Protein AF-A0A9D6S9L4-F1 (afdb_monomer_lite)

pLDDT: mean 90.39, std 10.63, range [34.88, 98.19]

Foldseek 3Di:
DALQVVLPPDPDPVSSLVSLLVVLLVQLQVCVVNLVSLQVNLVPHDPVCSLSSLQSSLVSNCLVVVQASLVSLVSLVPHPPVNSVSNLLSCLQCLCVRNPPHPNLLNNLVSGPPVSSVSNVVHPPDD

Secondary structure (DSSP, 8-state):
--HHHHHTT-SSHHHHHHHHHHHHHHHHHHTTT-HHHHHHHHHTS-GGGHHHHHHHHHHHHHHHTTTT-HHHHHHHHTS-HHHHHHHHHHHHHHHHHHHTT-THHHHHHHHS-HHHHHHHHH-----

Sequence (127 aa):
KGIGEFCSGQPNASEENSCYESAFSIVGRLSLGNPKTALEACGNAPHVRRGMCYERAALAVIEEDASSGKAAASFCASTPEAYQMGCMEFLARRADFTFGERAGRAEFCTTLPTDFSALCYAGDDVQ

Radius of gyration: 14.34 Å; chains: 1; bounding box: 34×25×41 Å

Structure (mmCIF, N/CA/C/O backbone):
data_AF-A0A9D6S9L4-F1
#
_entry.id   AF-A0A9D6S9L4-F1
#
loop_
_atom_site.group_PDB
_atom_site.id
_atom_site.type_symbol
_atom_site.label_atom_id
_atom_site.label_alt_id
_atom_site.label_comp_id
_atom_site.label_asym_id
_atom_site.label_entity_id
_atom_site.label_seq_id
_atom_site.pdbx_PDB_ins_code
_atom_site.Cartn_x
_atom_site.Cartn_y
_atom_site.Cartn_z
_atom_site.occupancy
_atom_site.B_iso_or_equiv
_atom_site.auth_seq_id
_atom_site.auth_comp_id
_atom_site.auth_asym_id
_atom_site.auth_atom_id
_atom_site.pdbx_PDB_model_num
ATOM 1 N N . LYS A 1 1 ? 6.895 8.738 -21.017 1.00 59.38 1 LYS A N 1
ATOM 2 C CA . LYS A 1 1 ? 7.758 7.759 -20.326 1.00 59.38 1 LYS A CA 1
ATOM 3 C C . LYS A 1 1 ? 7.140 7.457 -18.973 1.00 59.38 1 LYS A C 1
ATOM 5 O O . LYS A 1 1 ? 6.822 8.409 -18.271 1.00 59.38 1 LYS A O 1
ATOM 10 N N . GLY A 1 2 ? 6.843 6.193 -18.676 1.00 84.62 2 GLY A N 1
ATOM 11 C CA . GLY A 1 2 ? 6.163 5.789 -17.434 1.00 84.62 2 GLY A CA 1
ATOM 12 C C . GLY A 1 2 ? 7.136 5.436 -16.303 1.00 84.62 2 GLY A C 1
ATOM 13 O O . GLY A 1 2 ? 8.336 5.332 -16.543 1.00 84.62 2 GLY A O 1
ATOM 14 N N . ILE A 1 3 ? 6.617 5.189 -15.091 1.00 88.25 3 ILE A N 1
ATOM 15 C CA . ILE A 1 3 ? 7.418 4.743 -13.927 1.00 88.25 3 ILE A CA 1
ATOM 16 C C . ILE A 1 3 ? 8.232 3.484 -14.263 1.00 88.25 3 ILE A C 1
ATOM 18 O O . ILE A 1 3 ? 9.389 3.382 -13.871 1.00 88.25 3 ILE A O 1
ATOM 22 N N . GLY A 1 4 ? 7.654 2.562 -15.042 1.00 88.75 4 GLY A N 1
ATOM 23 C CA . GLY A 1 4 ? 8.343 1.350 -15.490 1.00 88.75 4 GLY A CA 1
ATOM 24 C C . GLY A 1 4 ? 9.628 1.637 -16.266 1.00 88.75 4 GLY A C 1
ATOM 25 O O . GLY A 1 4 ? 10.678 1.114 -15.923 1.00 88.75 4 GLY A O 1
ATOM 26 N N . GLU A 1 5 ? 9.558 2.516 -17.267 1.00 90.62 5 GLU A N 1
ATOM 27 C CA . GLU A 1 5 ? 10.724 2.908 -18.072 1.00 90.62 5 GLU A CA 1
ATOM 28 C C . GLU A 1 5 ? 11.730 3.745 -17.277 1.00 90.62 5 GLU A C 1
ATOM 30 O O . GLU A 1 5 ? 12.924 3.696 -17.550 1.00 90.62 5 GLU A O 1
ATOM 35 N N . PHE A 1 6 ? 11.250 4.546 -16.321 1.00 91.94 6 PHE A N 1
ATOM 36 C CA . PHE A 1 6 ? 12.109 5.380 -15.485 1.00 91.94 6 PHE A CA 1
ATOM 37 C C . PHE A 1 6 ? 12.931 4.543 -14.502 1.00 91.94 6 PHE A C 1
ATOM 39 O O . PHE A 1 6 ? 14.126 4.781 -14.341 1.00 91.94 6 PHE A O 1
ATOM 46 N N . CYS A 1 7 ? 12.299 3.560 -13.858 1.00 94.75 7 CYS A N 1
ATOM 47 C CA . CYS A 1 7 ? 12.969 2.720 -12.877 1.00 94.75 7 CYS A CA 1
ATOM 48 C C . CYS A 1 7 ? 13.692 1.522 -13.493 1.00 94.75 7 CYS A C 1
ATOM 50 O O . CYS A 1 7 ? 14.609 1.017 -12.864 1.00 94.75 7 CYS A O 1
ATOM 52 N N . SER A 1 8 ? 13.344 1.061 -14.696 1.00 94.06 8 SER A N 1
ATOM 53 C CA . SER A 1 8 ? 14.035 -0.075 -15.314 1.00 94.06 8 SER A CA 1
ATOM 54 C C . SER A 1 8 ? 15.504 0.220 -15.615 1.00 94.06 8 SER A C 1
ATOM 56 O O . SER A 1 8 ? 15.819 1.269 -16.178 1.00 94.06 8 SER A O 1
ATOM 58 N N . GLY A 1 9 ? 16.380 -0.746 -15.335 1.00 92.62 9 GLY A N 1
ATOM 59 C CA . GLY A 1 9 ? 17.790 -0.670 -15.728 1.00 92.62 9 GLY A CA 1
ATOM 60 C C . GLY A 1 9 ? 18.663 0.121 -14.757 1.00 92.62 9 GLY A C 1
ATOM 61 O O . GLY A 1 9 ? 19.712 0.625 -15.160 1.00 92.62 9 GLY A O 1
ATOM 62 N N . GLN A 1 10 ? 18.249 0.221 -13.487 1.00 94.94 10 GLN A N 1
ATOM 63 C CA . GLN A 1 10 ? 19.164 0.662 -12.433 1.00 94.94 10 GLN A CA 1
ATOM 64 C C . GLN A 1 10 ? 20.382 -0.276 -12.352 1.00 94.94 10 GLN A C 1
ATOM 66 O O . GLN A 1 10 ? 20.287 -1.441 -12.756 1.00 94.94 10 GLN A O 1
ATOM 71 N N . PRO A 1 11 ? 21.523 0.195 -11.816 1.00 95.06 11 PRO A N 1
ATOM 72 C CA . PRO A 1 11 ? 22.767 -0.577 -11.792 1.00 95.06 11 PRO A CA 1
ATOM 73 C C . PRO A 1 11 ? 22.656 -1.959 -11.134 1.00 95.06 11 PRO A C 1
ATOM 75 O O . PRO A 1 11 ? 23.450 -2.849 -11.441 1.00 95.06 11 PRO A O 1
ATOM 78 N N . ASN A 1 12 ? 21.678 -2.167 -10.247 1.00 95.88 12 ASN A N 1
ATOM 79 C CA . ASN A 1 12 ? 21.335 -3.478 -9.707 1.00 95.88 12 ASN A CA 1
ATOM 80 C C . ASN A 1 12 ? 19.852 -3.582 -9.295 1.00 95.88 12 ASN A C 1
ATOM 82 O O . ASN A 1 12 ? 19.118 -2.595 -9.236 1.00 95.88 12 ASN A O 1
ATOM 86 N N . ALA A 1 13 ? 19.419 -4.804 -8.964 1.00 94.88 13 ALA A N 1
ATOM 87 C CA . ALA A 1 13 ? 18.037 -5.096 -8.576 1.00 94.88 13 ALA A CA 1
ATOM 88 C C . ALA A 1 13 ? 17.584 -4.368 -7.298 1.00 94.88 13 ALA A C 1
ATOM 90 O O . ALA A 1 13 ? 16.405 -4.039 -7.177 1.00 94.88 13 ALA A O 1
ATOM 91 N N . SER A 1 14 ? 18.496 -4.110 -6.354 1.00 96.56 14 SER A N 1
ATOM 92 C CA . SER A 1 14 ? 18.166 -3.380 -5.126 1.00 96.56 14 SER A CA 1
ATOM 93 C C . SER A 1 14 ? 17.826 -1.928 -5.437 1.00 96.56 14 SER A C 1
ATOM 95 O O . SER A 1 14 ? 16.809 -1.430 -4.971 1.00 96.56 14 SER A O 1
ATOM 97 N N . GLU A 1 15 ? 18.639 -1.258 -6.250 1.00 96.44 15 GLU A N 1
ATOM 98 C CA . GLU A 1 15 ? 18.392 0.129 -6.657 1.00 96.44 15 GLU A CA 1
ATOM 99 C C . GLU A 1 15 ? 17.141 0.248 -7.528 1.00 96.44 15 GLU A C 1
ATOM 101 O O . GLU A 1 15 ? 16.361 1.187 -7.362 1.00 96.44 15 GLU A O 1
ATOM 106 N N . GLU A 1 16 ? 16.895 -0.729 -8.406 1.00 96.62 16 GLU A N 1
ATOM 107 C CA . GLU A 1 16 ? 15.655 -0.783 -9.182 1.00 96.62 16 GLU A CA 1
ATOM 108 C C . GLU A 1 16 ? 14.432 -0.895 -8.264 1.00 96.62 16 GLU A C 1
ATOM 110 O O . GLU A 1 16 ? 13.474 -0.134 -8.419 1.00 96.62 16 GLU A O 1
ATOM 115 N N . ASN A 1 17 ? 14.470 -1.795 -7.277 1.00 96.94 17 ASN A N 1
ATOM 116 C CA . ASN A 1 17 ? 13.399 -1.926 -6.292 1.00 96.94 17 ASN A CA 1
ATOM 117 C C . ASN A 1 17 ? 13.201 -0.624 -5.510 1.00 96.94 17 ASN A C 1
ATOM 119 O O . ASN A 1 17 ? 12.078 -0.132 -5.455 1.00 96.94 17 ASN A O 1
ATOM 123 N N . SER A 1 18 ? 14.269 -0.016 -4.990 1.00 97.19 18 SER A N 1
ATOM 124 C CA . SER A 1 18 ? 14.192 1.261 -4.268 1.00 97.19 18 SER A CA 1
ATOM 125 C C . SER A 1 18 ? 13.596 2.386 -5.121 1.00 97.19 18 SER A C 1
ATOM 127 O O . SER A 1 18 ? 12.831 3.212 -4.612 1.00 97.19 18 SER A O 1
ATOM 129 N N . CYS A 1 19 ? 13.897 2.413 -6.426 1.00 97.75 19 CYS A N 1
ATOM 130 C CA . CYS A 1 19 ? 13.284 3.359 -7.355 1.00 97.75 19 CYS A CA 1
ATOM 131 C C . CYS A 1 19 ? 11.771 3.151 -7.428 1.00 97.75 19 CYS A C 1
ATOM 133 O O . CYS A 1 19 ? 11.011 4.106 -7.250 1.00 97.75 19 CYS A O 1
ATOM 135 N N . TYR A 1 20 ? 11.327 1.909 -7.647 1.00 97.94 20 TYR A N 1
ATOM 136 C CA . TYR A 1 20 ? 9.903 1.586 -7.711 1.00 97.94 20 TYR A CA 1
ATOM 137 C C . TYR A 1 20 ? 9.187 1.913 -6.403 1.00 97.94 20 TYR A C 1
ATOM 139 O O . TYR A 1 20 ? 8.141 2.556 -6.431 1.00 97.94 20 TYR A O 1
ATOM 147 N N . GLU A 1 21 ? 9.760 1.537 -5.261 1.00 97.38 21 GLU A N 1
ATOM 148 C CA . GLU A 1 21 ? 9.188 1.833 -3.948 1.00 97.38 21 GLU A CA 1
ATOM 149 C C . GLU A 1 21 ? 8.992 3.335 -3.737 1.00 97.38 21 GLU A C 1
ATOM 151 O O . GLU A 1 21 ? 7.906 3.767 -3.344 1.00 97.38 21 GLU A O 1
ATOM 156 N N . SER A 1 22 ? 10.008 4.136 -4.069 1.00 96.75 22 SER A N 1
ATOM 157 C CA . SER A 1 22 ? 9.941 5.595 -3.971 1.00 96.75 22 SER A CA 1
ATOM 158 C C . SER A 1 22 ? 8.884 6.172 -4.914 1.00 96.75 22 SER A C 1
ATOM 160 O O . SER A 1 22 ? 8.041 6.969 -4.499 1.00 96.75 22 SER A O 1
ATOM 162 N N . ALA A 1 23 ? 8.881 5.740 -6.178 1.00 96.62 23 ALA A N 1
ATOM 163 C CA . ALA A 1 23 ? 7.933 6.216 -7.179 1.00 96.62 23 ALA A CA 1
ATOM 164 C C . ALA A 1 23 ? 6.482 5.877 -6.805 1.00 96.62 23 ALA A C 1
ATOM 166 O O . ALA A 1 23 ? 5.594 6.720 -6.923 1.00 96.62 23 ALA A O 1
ATOM 167 N N . PHE A 1 24 ? 6.225 4.668 -6.309 1.00 97.25 24 PHE A N 1
ATOM 168 C CA . PHE A 1 24 ? 4.889 4.248 -5.890 1.00 97.25 24 PHE A CA 1
ATOM 169 C C . PHE A 1 24 ? 4.440 4.904 -4.583 1.00 97.25 24 PHE A C 1
ATOM 171 O O . PHE A 1 24 ? 3.264 5.227 -4.426 1.00 97.25 24 PHE A O 1
ATOM 178 N N . SER A 1 25 ? 5.370 5.195 -3.675 1.00 96.38 25 SER A N 1
ATOM 179 C CA . SER A 1 25 ? 5.075 6.012 -2.500 1.00 96.38 25 SER A CA 1
ATOM 180 C C . SER A 1 25 ? 4.626 7.428 -2.90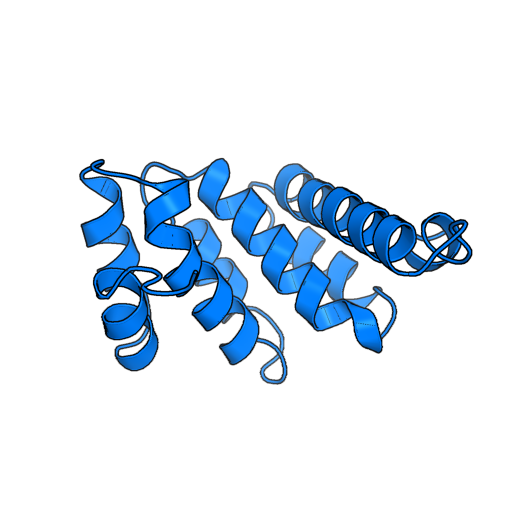4 1.00 96.38 25 SER A C 1
ATOM 182 O O . SER A 1 25 ? 3.659 7.956 -2.355 1.00 96.38 25 SER A O 1
ATOM 184 N N . ILE A 1 26 ? 5.245 8.024 -3.933 1.00 95.12 26 ILE A N 1
AT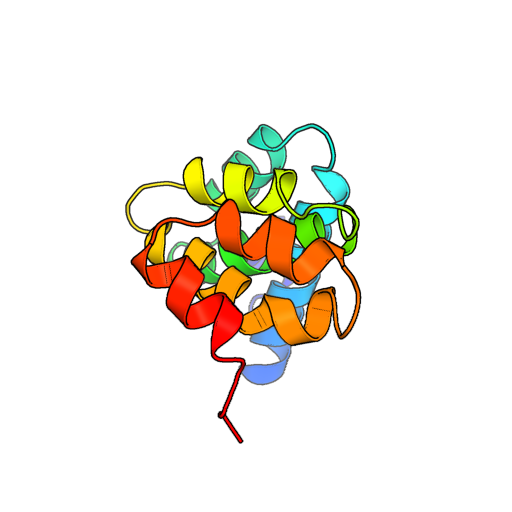OM 185 C CA . ILE A 1 26 ? 4.796 9.304 -4.514 1.00 95.12 26 ILE A CA 1
ATOM 186 C C . ILE A 1 26 ? 3.393 9.177 -5.122 1.00 95.12 26 ILE A C 1
ATOM 188 O O . ILE A 1 26 ? 2.570 10.066 -4.913 1.00 95.12 26 ILE A O 1
ATOM 192 N N . VAL A 1 27 ? 3.085 8.079 -5.825 1.00 94.44 27 VAL A N 1
ATOM 193 C CA . VAL A 1 27 ? 1.729 7.820 -6.353 1.00 94.44 27 VAL A CA 1
ATOM 194 C C . VAL A 1 27 ? 0.685 7.869 -5.237 1.00 94.44 27 VAL A C 1
ATOM 196 O O . VAL A 1 27 ? -0.347 8.519 -5.410 1.00 94.44 27 VAL A O 1
ATOM 199 N N . GLY A 1 28 ? 0.958 7.239 -4.091 1.00 93.38 28 GLY A N 1
ATOM 200 C CA . GLY A 1 28 ? 0.074 7.292 -2.925 1.00 93.38 28 GLY A CA 1
ATOM 201 C C . GLY A 1 28 ? -0.137 8.718 -2.410 1.00 93.38 28 GLY A C 1
ATOM 202 O O . GLY A 1 28 ? -1.280 9.164 -2.313 1.00 93.38 28 GLY A O 1
ATOM 203 N N . ARG A 1 29 ? 0.948 9.472 -2.171 1.00 92.94 29 ARG A N 1
ATOM 204 C CA . ARG A 1 29 ? 0.866 10.855 -1.652 1.00 92.94 29 ARG A CA 1
ATOM 205 C C . ARG A 1 29 ? 0.170 11.822 -2.610 1.00 92.94 29 ARG A C 1
ATOM 207 O O . ARG A 1 29 ? -0.626 12.651 -2.185 1.00 92.94 29 ARG A O 1
ATOM 214 N N . LEU A 1 30 ? 0.423 11.710 -3.914 1.00 89.25 30 LEU A N 1
ATOM 215 C CA . LEU A 1 30 ? -0.239 12.554 -4.918 1.00 89.25 30 LEU A CA 1
ATOM 216 C C . LEU A 1 30 ? -1.722 12.211 -5.105 1.00 89.25 30 LEU A C 1
ATOM 218 O O . LEU A 1 30 ? -2.463 12.999 -5.690 1.00 89.25 30 LEU A O 1
ATOM 222 N N . SER A 1 31 ? -2.155 11.051 -4.613 1.00 84.75 31 SER A N 1
ATOM 223 C CA . SER A 1 31 ? -3.536 10.581 -4.714 1.00 84.75 31 SER A CA 1
ATOM 224 C C . SER A 1 31 ? -4.328 10.774 -3.419 1.00 84.75 31 SER A C 1
ATOM 226 O O . SER A 1 31 ? -5.448 10.268 -3.310 1.00 84.75 31 SER A O 1
ATOM 228 N N . LEU A 1 32 ? -3.789 11.507 -2.437 1.00 81.56 32 LEU A N 1
ATOM 229 C CA . LEU A 1 32 ? -4.523 11.853 -1.220 1.00 81.56 32 LEU A CA 1
ATOM 230 C C . LEU A 1 32 ? -5.819 12.592 -1.577 1.00 81.56 32 LEU A C 1
ATOM 232 O O . LEU A 1 32 ? -5.825 13.564 -2.329 1.00 81.56 32 LEU A O 1
ATOM 236 N N . GLY A 1 33 ? -6.942 12.089 -1.063 1.00 78.00 33 GLY A N 1
ATOM 237 C CA . GLY A 1 33 ? -8.278 12.598 -1.387 1.00 78.00 33 GLY A CA 1
ATOM 238 C C . GLY A 1 33 ? -8.866 12.096 -2.713 1.00 78.00 33 GLY A C 1
ATOM 239 O O . GLY A 1 33 ? -10.043 12.337 -2.970 1.00 78.00 33 GLY A O 1
ATOM 240 N N . ASN A 1 34 ? -8.111 11.356 -3.535 1.00 86.81 34 ASN A N 1
ATOM 241 C CA . ASN A 1 34 ? -8.624 10.705 -4.742 1.00 86.81 34 ASN A CA 1
ATOM 242 C C . ASN A 1 34 ? -7.966 9.327 -4.986 1.00 86.81 34 ASN A C 1
ATOM 244 O O . ASN A 1 34 ? -7.075 9.197 -5.831 1.00 86.81 34 ASN A O 1
ATOM 248 N N . PRO A 1 35 ? -8.436 8.263 -4.307 1.00 87.19 35 PRO A N 1
ATOM 249 C CA . PRO A 1 35 ? -7.851 6.926 -4.424 1.00 87.19 35 PRO A CA 1
ATOM 250 C C . PRO A 1 35 ? -7.945 6.334 -5.839 1.00 87.19 35 PRO A C 1
ATOM 252 O O . PRO A 1 35 ? -7.145 5.466 -6.182 1.00 87.19 35 PRO A O 1
ATOM 255 N N . LYS A 1 36 ? -8.868 6.815 -6.688 1.00 91.81 36 LYS A N 1
ATOM 256 C CA . LYS A 1 36 ? -8.990 6.348 -8.079 1.00 91.81 36 LYS A CA 1
ATOM 257 C C . LYS A 1 36 ? -7.717 6.615 -8.879 1.00 91.81 36 LYS A C 1
ATOM 259 O O . LYS A 1 36 ? -7.289 5.741 -9.623 1.00 91.81 36 LYS A O 1
ATOM 264 N N . THR A 1 37 ? -7.071 7.760 -8.657 1.00 92.12 37 THR A N 1
ATOM 265 C CA . THR A 1 37 ? -5.808 8.108 -9.322 1.00 92.12 37 THR A CA 1
ATOM 266 C C . THR A 1 37 ? -4.706 7.100 -8.995 1.00 92.12 37 THR A C 1
ATOM 268 O O . THR A 1 37 ? -4.019 6.627 -9.899 1.00 92.12 37 THR A O 1
ATOM 271 N N . ALA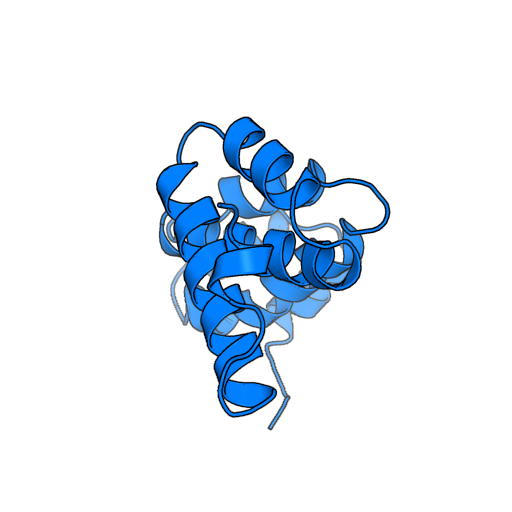 A 1 38 ? -4.567 6.707 -7.724 1.00 93.44 38 ALA A N 1
ATOM 272 C CA . ALA A 1 38 ? -3.593 5.693 -7.319 1.00 93.44 38 ALA A CA 1
ATOM 273 C C . ALA A 1 38 ? -3.945 4.307 -7.877 1.00 93.44 38 ALA A C 1
ATOM 275 O O . ALA A 1 38 ? -3.057 3.596 -8.347 1.00 93.44 38 ALA A O 1
ATOM 276 N N . LEU A 1 39 ? -5.230 3.933 -7.881 1.00 95.69 39 LEU A N 1
ATOM 277 C CA . LEU A 1 39 ? -5.683 2.657 -8.442 1.00 95.69 39 LEU A CA 1
ATOM 278 C C . LEU A 1 39 ? -5.362 2.542 -9.937 1.00 95.69 39 LEU A C 1
ATOM 280 O O . LEU A 1 39 ? -4.837 1.516 -10.373 1.00 95.69 39 LEU A O 1
ATOM 284 N N . GLU A 1 40 ? -5.628 3.600 -10.704 1.00 95.25 40 GLU A N 1
ATOM 285 C CA . GLU A 1 40 ? -5.315 3.682 -12.132 1.00 95.25 40 GLU A CA 1
ATOM 286 C C . GLU A 1 40 ? -3.803 3.682 -12.384 1.00 95.25 40 GLU A C 1
ATOM 288 O O . GLU A 1 40 ? -3.312 2.942 -13.240 1.00 95.25 40 GLU A O 1
ATOM 293 N N . ALA A 1 41 ? -3.038 4.465 -11.617 1.00 94.19 41 ALA A N 1
ATOM 294 C CA . ALA A 1 41 ? -1.585 4.519 -11.739 1.00 94.19 41 ALA A CA 1
ATOM 295 C C . ALA A 1 41 ? -0.945 3.147 -11.469 1.00 94.19 41 ALA A C 1
ATOM 297 O O . ALA A 1 41 ? -0.129 2.679 -12.268 1.00 94.19 41 ALA A O 1
ATOM 298 N N . CYS A 1 42 ? -1.363 2.459 -10.403 1.00 96.19 42 CYS A N 1
ATOM 299 C CA . CYS A 1 42 ? -0.896 1.109 -10.099 1.00 96.19 42 CYS A CA 1
ATOM 300 C C . CYS A 1 42 ? -1.394 0.068 -11.109 1.00 96.19 42 CYS A C 1
ATOM 302 O O . CYS A 1 42 ? -0.643 -0.838 -11.461 1.00 96.19 42 CYS A O 1
ATOM 304 N N . GLY A 1 43 ? -2.600 0.225 -11.664 1.00 95.56 43 GLY A N 1
ATOM 305 C CA . GLY A 1 43 ? -3.087 -0.606 -12.769 1.00 95.56 43 GLY A CA 1
ATOM 306 C C . GLY A 1 43 ? -2.219 -0.497 -14.030 1.00 95.56 43 GLY A C 1
ATOM 307 O O . GLY A 1 43 ? -2.069 -1.469 -14.771 1.00 95.56 43 GLY A O 1
ATOM 308 N N . ASN A 1 44 ? -1.573 0.649 -14.242 1.00 94.19 44 ASN A N 1
ATOM 309 C CA . ASN A 1 44 ? -0.659 0.889 -15.360 1.00 94.19 44 ASN A CA 1
ATOM 310 C C . ASN A 1 44 ? 0.813 0.565 -15.047 1.00 94.19 44 ASN A C 1
ATOM 312 O O . ASN A 1 44 ? 1.654 0.613 -15.947 1.00 94.19 44 ASN A O 1
ATOM 316 N N . ALA A 1 45 ? 1.148 0.219 -13.801 1.00 94.94 45 ALA A N 1
ATOM 317 C CA . ALA A 1 45 ? 2.489 -0.236 -13.451 1.00 94.94 45 ALA A CA 1
ATOM 318 C C . ALA A 1 45 ? 2.811 -1.580 -14.142 1.00 94.94 45 ALA A C 1
ATOM 320 O O . ALA A 1 45 ? 1.889 -2.356 -14.444 1.00 94.94 45 ALA A O 1
ATOM 321 N N . PRO A 1 46 ? 4.106 -1.896 -14.371 1.00 94.94 46 PRO A N 1
ATOM 322 C CA . PRO A 1 46 ? 4.511 -3.202 -14.883 1.00 94.94 46 PRO A CA 1
ATOM 323 C C . PRO A 1 46 ? 3.861 -4.323 -14.072 1.00 94.94 46 PRO A C 1
ATOM 325 O O . PRO A 1 46 ? 3.838 -4.250 -12.846 1.00 94.94 46 PRO A O 1
ATOM 328 N N . HIS A 1 47 ? 3.346 -5.360 -14.738 1.00 94.62 47 HIS A N 1
ATOM 329 C CA . HIS A 1 47 ? 2.521 -6.393 -14.095 1.00 94.62 47 HIS A CA 1
ATOM 330 C C . HIS A 1 47 ? 3.162 -6.978 -12.823 1.00 94.62 47 HIS A C 1
ATOM 332 O O . HIS A 1 47 ? 2.516 -7.071 -11.783 1.00 94.62 47 HIS A O 1
ATOM 338 N N . VAL A 1 48 ? 4.463 -7.282 -12.883 1.00 95.19 48 VAL A N 1
ATOM 339 C CA . VAL A 1 48 ? 5.251 -7.834 -11.764 1.00 95.19 48 VAL A CA 1
ATOM 340 C C . VAL A 1 48 ? 5.480 -6.848 -10.609 1.00 95.19 48 VAL A C 1
ATOM 342 O O . VAL A 1 48 ? 5.944 -7.245 -9.549 1.00 95.19 48 VAL A O 1
ATOM 345 N N . ARG A 1 49 ? 5.173 -5.561 -10.802 1.00 96.81 49 ARG A N 1
ATOM 346 C CA . ARG A 1 49 ? 5.352 -4.475 -9.826 1.00 96.81 49 ARG A CA 1
ATOM 347 C C . ARG A 1 49 ? 4.031 -3.947 -9.261 1.00 96.81 49 ARG A C 1
ATOM 349 O O . ARG A 1 49 ? 4.059 -3.115 -8.361 1.00 96.81 49 ARG A O 1
ATOM 356 N N . ARG A 1 50 ? 2.877 -4.407 -9.758 1.00 97.38 50 ARG A N 1
ATOM 357 C CA . ARG A 1 50 ? 1.564 -3.885 -9.337 1.00 97.38 50 ARG A CA 1
ATOM 358 C C . ARG A 1 50 ? 1.285 -4.095 -7.851 1.00 97.38 50 ARG A C 1
ATOM 360 O O . ARG A 1 50 ? 0.842 -3.152 -7.207 1.00 97.38 50 ARG A O 1
ATOM 367 N N . GLY A 1 51 ? 1.599 -5.277 -7.311 1.00 98.00 51 GLY A N 1
ATOM 368 C CA . GLY A 1 51 ? 1.456 -5.566 -5.875 1.00 98.00 51 GLY A CA 1
ATOM 369 C C . GLY A 1 51 ? 2.220 -4.554 -5.019 1.00 98.00 51 GLY A C 1
ATOM 370 O O . GLY A 1 51 ? 1.612 -3.821 -4.246 1.00 98.00 51 GLY A O 1
ATOM 371 N N . MET A 1 52 ? 3.517 -4.391 -5.302 1.00 98.00 52 MET A N 1
ATOM 372 C CA . MET A 1 52 ? 4.366 -3.376 -4.666 1.00 98.00 52 MET A CA 1
ATOM 373 C C . MET A 1 52 ? 3.791 -1.959 -4.807 1.00 98.00 52 MET A C 1
ATOM 375 O O . MET A 1 52 ? 3.876 -1.170 -3.871 1.00 98.00 52 MET A O 1
ATOM 379 N N . CYS A 1 53 ? 3.198 -1.612 -5.954 1.00 98.06 53 CYS A N 1
ATOM 380 C CA . CYS A 1 53 ? 2.570 -0.304 -6.118 1.00 98.06 53 CYS A CA 1
ATOM 381 C C . CYS A 1 53 ? 1.411 -0.099 -5.145 1.00 98.06 53 CYS A C 1
ATOM 383 O O . CYS A 1 53 ? 1.385 0.913 -4.449 1.00 98.06 53 CYS A O 1
ATOM 385 N N . TYR A 1 54 ? 0.488 -1.060 -5.059 1.00 98.19 54 TYR A N 1
ATOM 386 C CA . TYR A 1 54 ? -0.639 -0.978 -4.132 1.00 98.19 54 TYR A CA 1
ATOM 387 C C . TYR A 1 54 ? -0.170 -0.926 -2.674 1.00 98.19 54 TYR A C 1
ATOM 389 O O . TYR A 1 54 ? -0.627 -0.068 -1.927 1.00 98.19 54 TYR A O 1
ATOM 397 N N . GLU A 1 55 ? 0.798 -1.755 -2.289 1.00 97.88 55 GLU A N 1
ATOM 398 C CA . GLU A 1 55 ? 1.382 -1.763 -0.941 1.00 97.88 55 GLU A CA 1
ATOM 399 C C . GLU A 1 55 ? 2.021 -0.414 -0.578 1.00 97.88 55 GLU A C 1
ATOM 401 O O . GLU A 1 55 ? 1.726 0.171 0.465 1.00 97.88 55 GLU A O 1
ATOM 406 N N . ARG A 1 56 ? 2.873 0.130 -1.457 1.00 97.44 56 ARG A N 1
ATOM 407 C CA . ARG A 1 56 ? 3.603 1.383 -1.206 1.00 97.44 56 ARG A CA 1
ATOM 408 C C . ARG A 1 56 ? 2.712 2.617 -1.303 1.00 97.44 56 ARG A C 1
ATOM 410 O O . ARG A 1 56 ? 2.931 3.573 -0.560 1.00 97.44 56 ARG A O 1
ATOM 417 N N . ALA A 1 57 ? 1.701 2.595 -2.169 1.00 97.06 57 ALA A N 1
ATOM 418 C CA . ALA A 1 57 ? 0.690 3.642 -2.219 1.00 97.06 57 ALA A CA 1
ATOM 419 C C . ALA A 1 57 ? -0.166 3.633 -0.945 1.00 97.06 57 ALA A C 1
ATOM 421 O O . ALA A 1 57 ? -0.367 4.688 -0.350 1.00 97.06 57 ALA A O 1
ATOM 422 N N . ALA A 1 58 ? -0.607 2.459 -0.484 1.00 96.25 58 ALA A N 1
ATOM 423 C CA . ALA A 1 58 ? -1.352 2.319 0.762 1.00 96.25 58 ALA A CA 1
ATOM 424 C C . ALA A 1 58 ? -0.531 2.783 1.973 1.00 96.25 58 ALA A C 1
ATOM 426 O O . ALA A 1 58 ? -1.052 3.506 2.822 1.00 96.25 58 ALA A O 1
ATOM 427 N N . LEU A 1 59 ? 0.759 2.426 2.018 1.00 95.56 59 LEU A N 1
ATOM 428 C CA . LEU A 1 59 ? 1.682 2.878 3.059 1.00 95.56 59 LEU A CA 1
ATOM 429 C C . LEU A 1 59 ? 1.779 4.405 3.105 1.00 95.56 59 LEU A C 1
ATOM 431 O O . LEU A 1 59 ? 1.650 5.016 4.159 1.00 95.56 59 LEU A O 1
ATOM 435 N N . ALA A 1 60 ? 1.958 5.032 1.946 1.00 94.88 60 ALA A N 1
ATOM 436 C CA . ALA A 1 60 ? 1.987 6.483 1.866 1.00 94.88 60 ALA A CA 1
ATOM 437 C C . ALA A 1 60 ? 0.661 7.108 2.331 1.00 94.88 60 ALA A C 1
ATOM 439 O O . ALA A 1 60 ? 0.672 8.122 3.015 1.00 94.88 60 ALA A O 1
ATOM 440 N N . VAL A 1 61 ? -0.483 6.496 2.009 1.00 93.56 61 VAL A N 1
ATOM 441 C CA . VAL A 1 61 ? -1.790 6.981 2.479 1.00 93.56 61 VAL A CA 1
ATOM 442 C C . VAL A 1 61 ? -1.917 6.870 4.002 1.00 93.56 61 VAL A C 1
ATOM 444 O O . VAL A 1 61 ? -2.426 7.801 4.620 1.00 93.56 61 VAL A O 1
ATOM 447 N N . ILE A 1 62 ? -1.456 5.781 4.628 1.00 92.12 62 ILE A N 1
ATOM 448 C CA . ILE A 1 62 ? -1.557 5.622 6.090 1.00 92.12 62 ILE A CA 1
ATOM 449 C C . ILE A 1 62 ? -0.594 6.535 6.853 1.00 92.12 62 ILE A C 1
ATOM 451 O O . ILE A 1 62 ? -0.927 6.991 7.940 1.00 92.12 62 ILE A O 1
ATOM 455 N N . GLU A 1 63 ? 0.576 6.836 6.286 1.00 91.25 63 GLU A N 1
ATOM 456 C CA . GLU A 1 63 ? 1.528 7.790 6.868 1.00 91.25 63 GLU A CA 1
ATOM 457 C C . GLU A 1 63 ? 0.949 9.213 6.922 1.00 91.25 63 GLU A C 1
ATOM 459 O O . GLU A 1 63 ? 1.200 9.950 7.874 1.00 91.25 63 GLU A O 1
ATOM 464 N N . GLU A 1 64 ? 0.134 9.576 5.932 1.00 88.19 64 GLU A N 1
ATOM 465 C CA . GLU A 1 64 ? -0.494 10.897 5.808 1.00 88.19 64 GLU A CA 1
ATOM 466 C C . GLU A 1 64 ? -1.843 10.967 6.559 1.00 88.19 64 GLU A C 1
ATOM 468 O O . GLU A 1 64 ? -2.221 12.019 7.070 1.00 88.19 64 GLU A O 1
ATOM 473 N N . ASP A 1 65 ? -2.544 9.833 6.709 1.00 83.12 65 ASP A N 1
ATOM 474 C CA . ASP A 1 65 ? -3.714 9.637 7.587 1.00 83.12 65 ASP A CA 1
ATOM 475 C C . ASP A 1 65 ? -3.333 8.873 8.871 1.00 83.12 65 ASP A C 1
ATOM 477 O O . ASP A 1 65 ? -4.035 7.967 9.332 1.00 83.12 65 ASP A O 1
ATOM 481 N N . ALA A 1 66 ? -2.223 9.260 9.507 1.00 77.88 66 ALA A N 1
ATOM 482 C CA . ALA A 1 66 ? -1.733 8.611 10.730 1.00 77.88 66 ALA A CA 1
ATOM 483 C C . ALA A 1 66 ? -2.636 8.838 11.964 1.00 77.88 66 ALA A C 1
ATOM 485 O O . ALA A 1 66 ? -2.294 8.437 13.079 1.00 77.88 66 ALA A O 1
ATOM 486 N N . SER A 1 67 ? -3.779 9.509 11.784 1.00 80.00 67 SER A N 1
ATOM 487 C CA . SER A 1 67 ? -4.801 9.693 12.814 1.00 80.00 67 SER A CA 1
ATOM 488 C C . SER A 1 67 ? -5.730 8.484 12.940 1.00 80.00 67 SER A C 1
ATOM 490 O O . SER A 1 67 ? -6.123 8.148 14.054 1.00 80.00 67 SER A O 1
ATOM 492 N N . SER A 1 68 ? -6.047 7.816 11.822 1.00 83.75 68 SER A N 1
ATOM 493 C CA . SER A 1 68 ? -7.028 6.722 11.790 1.00 83.75 68 SER A CA 1
ATOM 494 C C . SER A 1 68 ? -6.655 5.558 10.870 1.00 83.75 68 SER A C 1
ATOM 496 O O . SER A 1 68 ? -7.108 4.437 11.090 1.00 83.75 68 SER A O 1
ATOM 498 N N . GLY A 1 69 ? -5.883 5.813 9.809 1.00 88.19 69 GLY A N 1
ATOM 499 C CA . GLY A 1 69 ? -5.557 4.852 8.755 1.00 88.19 69 GLY A CA 1
ATOM 500 C C . GLY A 1 69 ? -6.748 4.318 7.950 1.00 88.19 69 GLY A C 1
ATOM 501 O O . GLY A 1 69 ? -6.570 3.434 7.107 1.00 88.19 69 GLY A O 1
ATOM 502 N N . LYS A 1 70 ? -7.961 4.852 8.151 1.00 90.81 70 LYS A N 1
ATOM 503 C CA . LYS A 1 70 ? -9.181 4.401 7.459 1.00 90.81 70 LYS A CA 1
ATOM 504 C C . LYS A 1 70 ? -9.073 4.588 5.953 1.00 90.81 70 LYS A C 1
ATOM 506 O O . LYS A 1 70 ? -9.565 3.746 5.195 1.00 90.81 70 LYS A O 1
ATOM 511 N N . ALA A 1 71 ? -8.422 5.666 5.513 1.00 91.31 71 ALA A N 1
ATOM 512 C CA . ALA A 1 71 ? -8.206 5.919 4.095 1.00 91.31 71 ALA A CA 1
ATOM 513 C C . ALA A 1 71 ? -7.348 4.818 3.450 1.00 91.31 71 ALA A C 1
ATOM 515 O O . ALA A 1 71 ? -7.661 4.361 2.351 1.00 91.31 71 ALA A O 1
ATOM 516 N N . ALA A 1 72 ? -6.319 4.340 4.150 1.00 93.69 72 ALA A N 1
ATOM 517 C CA . ALA A 1 72 ? -5.424 3.303 3.648 1.00 93.69 72 ALA A CA 1
ATOM 518 C C . ALA A 1 72 ? -6.097 1.925 3.599 1.00 93.69 72 ALA A C 1
ATOM 520 O O . ALA A 1 72 ? -6.011 1.240 2.579 1.00 93.69 72 ALA A O 1
ATOM 521 N N . ALA A 1 73 ? -6.842 1.550 4.645 1.00 94.06 73 ALA A N 1
ATOM 522 C CA . ALA A 1 73 ? -7.640 0.322 4.637 1.00 94.06 73 ALA A CA 1
ATOM 523 C C . ALA A 1 73 ? -8.675 0.335 3.496 1.00 94.06 73 ALA A C 1
ATOM 525 O O . ALA A 1 73 ? -8.790 -0.625 2.733 1.00 94.06 73 ALA A O 1
ATOM 526 N N . SER A 1 74 ? -9.378 1.460 3.315 1.00 93.94 74 SER A N 1
ATOM 527 C CA . SER A 1 74 ? -10.353 1.632 2.228 1.00 93.94 74 SER A CA 1
ATOM 528 C C . SER A 1 74 ? -9.699 1.566 0.846 1.00 93.94 74 SER A C 1
ATOM 530 O O . SER A 1 74 ? -10.267 0.993 -0.086 1.00 93.94 74 SER A O 1
ATOM 532 N N . PHE A 1 75 ? -8.493 2.124 0.710 1.00 95.19 75 PHE A N 1
ATOM 533 C CA . PHE A 1 75 ? -7.707 2.020 -0.512 1.00 95.19 75 PHE A CA 1
ATOM 534 C C . PHE A 1 75 ? -7.371 0.560 -0.825 1.00 95.19 75 PHE A C 1
ATOM 536 O O . PHE A 1 75 ? -7.708 0.106 -1.916 1.00 95.19 75 PHE A O 1
ATOM 543 N N . CYS A 1 76 ? -6.816 -0.198 0.130 1.00 96.38 76 CYS A N 1
ATOM 544 C CA . CYS A 1 76 ? -6.522 -1.619 -0.071 1.00 96.38 76 CYS A CA 1
ATOM 545 C C . CYS A 1 76 ? -7.775 -2.427 -0.428 1.00 96.38 76 CYS A C 1
ATOM 547 O O . CYS A 1 76 ? -7.728 -3.248 -1.342 1.00 96.38 76 CYS A O 1
ATOM 549 N N . ALA A 1 77 ? -8.915 -2.148 0.211 1.00 95.69 77 ALA A N 1
ATOM 550 C CA . ALA A 1 77 ? -10.187 -2.807 -0.094 1.00 95.69 77 ALA A CA 1
ATOM 551 C C . ALA A 1 77 ? -10.705 -2.513 -1.514 1.00 95.69 77 ALA A C 1
ATOM 553 O O . ALA A 1 77 ? -11.515 -3.270 -2.038 1.00 95.69 77 ALA A O 1
ATOM 554 N N . SER A 1 78 ? -10.241 -1.422 -2.129 1.00 95.69 78 SER A N 1
ATOM 555 C CA . SER A 1 78 ? -10.607 -1.011 -3.488 1.00 95.69 78 SER A CA 1
ATOM 556 C C . SER A 1 78 ? -9.610 -1.481 -4.554 1.00 95.69 78 SER A C 1
ATOM 558 O O . SER A 1 78 ? -9.804 -1.207 -5.740 1.00 95.69 78 SER A O 1
ATOM 560 N N . THR A 1 79 ? -8.522 -2.146 -4.157 1.00 96.88 79 THR A N 1
ATOM 561 C CA . THR A 1 79 ? -7.562 -2.728 -5.105 1.00 96.88 79 THR A CA 1
ATOM 562 C C . THR A 1 79 ? -8.156 -3.964 -5.789 1.00 96.88 79 THR A C 1
ATOM 564 O O . THR A 1 79 ? -9.079 -4.577 -5.252 1.00 96.88 79 THR A O 1
ATOM 567 N N . PRO A 1 80 ? -7.667 -4.353 -6.983 1.00 97.69 80 PRO A N 1
ATOM 568 C CA . PRO A 1 80 ? -8.118 -5.585 -7.621 1.00 97.69 80 PRO A CA 1
ATOM 569 C C . PRO A 1 80 ? -7.926 -6.795 -6.699 1.00 97.69 80 PRO A C 1
ATOM 571 O O . PRO A 1 80 ? -6.902 -6.891 -6.025 1.00 97.69 80 PRO A O 1
ATOM 574 N N . GLU A 1 81 ? -8.866 -7.744 -6.734 1.00 97.25 81 GLU A N 1
ATOM 575 C CA . GLU A 1 81 ? -8.920 -8.913 -5.837 1.00 97.25 81 GLU A CA 1
ATOM 576 C C . GLU A 1 81 ? -7.574 -9.651 -5.718 1.00 97.25 81 GLU A C 1
ATOM 578 O O . GLU A 1 81 ? -7.141 -9.994 -4.621 1.00 97.25 81 GLU A O 1
ATOM 583 N N . ALA A 1 82 ? -6.850 -9.789 -6.835 1.00 97.56 82 ALA A N 1
ATOM 584 C CA . ALA A 1 82 ? -5.535 -10.430 -6.888 1.00 97.56 82 ALA A CA 1
ATOM 585 C C . ALA A 1 82 ? -4.447 -9.762 -6.015 1.00 97.56 82 ALA A C 1
ATOM 587 O O . ALA A 1 82 ? -3.431 -10.393 -5.734 1.00 97.56 82 ALA A O 1
ATOM 588 N N . TYR A 1 83 ? -4.627 -8.501 -5.611 1.00 98.00 83 TYR A N 1
ATOM 589 C CA . TYR A 1 83 ? -3.669 -7.725 -4.810 1.00 98.00 83 TYR A CA 1
ATOM 590 C C . TYR A 1 83 ? -4.230 -7.276 -3.455 1.00 98.00 83 TYR A C 1
ATOM 592 O O . TYR A 1 83 ? -3.469 -6.809 -2.607 1.00 98.00 83 TYR A O 1
ATOM 600 N N . GLN A 1 84 ? -5.537 -7.435 -3.227 1.00 96.88 84 GLN A N 1
ATOM 601 C CA . GLN A 1 84 ? -6.220 -6.939 -2.033 1.00 96.88 84 GLN A CA 1
ATOM 602 C C . GLN A 1 84 ? -5.668 -7.547 -0.745 1.00 96.88 84 GLN A C 1
ATOM 604 O O . GLN A 1 84 ? -5.382 -6.816 0.204 1.00 96.88 84 GLN A O 1
ATOM 609 N N . MET A 1 85 ? -5.465 -8.867 -0.724 1.00 96.56 85 MET A N 1
ATOM 610 C CA . MET A 1 85 ? -4.882 -9.549 0.433 1.00 96.56 85 MET A CA 1
ATOM 611 C C . MET A 1 85 ? -3.464 -9.056 0.738 1.00 96.56 85 MET A C 1
ATOM 613 O O . MET A 1 85 ? -3.187 -8.708 1.880 1.00 96.56 85 MET A O 1
ATOM 617 N N . GLY A 1 86 ? -2.596 -8.968 -0.277 1.00 97.12 86 GLY A N 1
ATOM 618 C CA . GLY A 1 86 ? -1.215 -8.502 -0.101 1.00 97.12 86 GLY A CA 1
ATOM 619 C C . GLY A 1 86 ? -1.145 -7.059 0.403 1.00 97.12 86 GLY A C 1
ATOM 620 O O . GLY A 1 86 ? -0.401 -6.764 1.331 1.00 97.12 86 GLY A O 1
ATOM 621 N N . CYS A 1 87 ? -1.999 -6.177 -0.127 1.00 97.75 87 CYS A N 1
ATOM 622 C CA . CYS A 1 87 ? -2.105 -4.791 0.330 1.00 97.75 87 CYS A CA 1
ATOM 623 C C . CYS A 1 87 ? -2.513 -4.702 1.812 1.00 97.75 87 CYS A C 1
ATOM 625 O O . CYS A 1 87 ? -1.882 -3.984 2.589 1.00 97.75 87 CYS A O 1
ATOM 627 N N . MET A 1 88 ? -3.547 -5.452 2.215 1.00 96.88 88 MET A N 1
ATOM 628 C CA . MET A 1 88 ? -4.028 -5.470 3.602 1.00 96.88 88 MET A CA 1
ATOM 629 C C . MET A 1 88 ? -3.000 -6.058 4.567 1.00 96.88 88 MET A C 1
ATOM 631 O O . MET A 1 88 ? -2.764 -5.482 5.628 1.00 96.88 88 MET A O 1
ATOM 635 N N . GLU A 1 89 ? -2.373 -7.177 4.197 1.00 96.50 89 GLU A N 1
ATOM 636 C CA . GLU A 1 89 ? -1.324 -7.800 5.002 1.00 96.50 89 GLU A CA 1
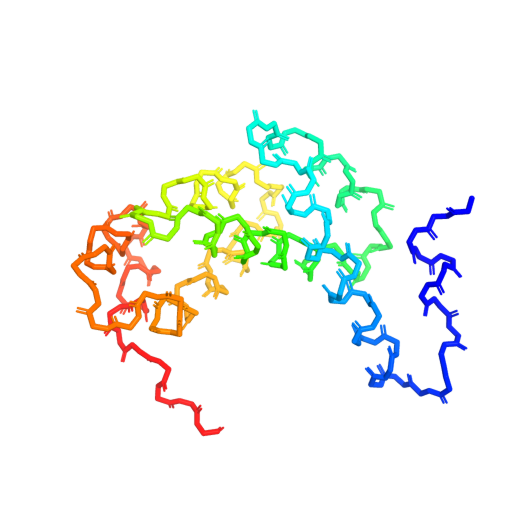ATOM 637 C C . GLU A 1 89 ? -0.151 -6.839 5.210 1.00 96.50 89 GLU A C 1
ATOM 639 O O . GLU A 1 89 ? 0.301 -6.643 6.339 1.00 96.50 89 GLU A O 1
ATOM 644 N N . PHE A 1 90 ? 0.300 -6.187 4.136 1.00 95.94 90 PHE A N 1
ATOM 645 C CA . PHE A 1 90 ? 1.394 -5.226 4.189 1.00 95.94 90 PHE A CA 1
ATOM 646 C C . PHE A 1 90 ? 1.094 -4.069 5.153 1.00 95.94 90 PHE A C 1
ATOM 648 O O . PHE A 1 90 ? 1.935 -3.726 5.986 1.00 95.94 90 PHE A O 1
ATOM 655 N N . LEU A 1 91 ? -0.109 -3.488 5.084 1.00 94.00 91 LEU A N 1
ATOM 656 C CA . LEU A 1 91 ? -0.521 -2.431 6.011 1.00 94.00 91 LEU A CA 1
ATOM 657 C C . LEU A 1 91 ? -0.592 -2.914 7.461 1.00 94.00 91 LEU A C 1
ATOM 659 O O . LEU A 1 91 ? -0.135 -2.206 8.357 1.00 94.00 91 LEU A O 1
ATOM 663 N N . ALA A 1 92 ? -1.156 -4.101 7.695 1.00 94.69 92 ALA A N 1
ATOM 664 C CA . ALA A 1 92 ? -1.278 -4.667 9.033 1.00 94.69 92 ALA A CA 1
ATOM 665 C C . ALA A 1 92 ? 0.096 -4.804 9.705 1.00 94.69 92 ALA A C 1
ATOM 667 O O . ALA A 1 92 ? 0.275 -4.339 10.828 1.00 94.69 92 ALA A O 1
ATOM 668 N N . ARG A 1 93 ? 1.088 -5.345 8.986 1.00 93.12 93 ARG A N 1
ATOM 669 C CA . ARG A 1 93 ? 2.470 -5.485 9.481 1.00 93.12 93 ARG A CA 1
ATOM 670 C C . ARG A 1 93 ? 3.122 -4.139 9.795 1.00 93.12 93 ARG A C 1
ATOM 672 O O . ARG A 1 93 ? 3.813 -3.986 10.795 1.00 93.12 93 ARG A O 1
ATOM 679 N N . ARG A 1 94 ? 2.844 -3.114 8.984 1.00 92.25 94 ARG A N 1
ATOM 680 C CA . ARG A 1 94 ? 3.416 -1.769 9.164 1.00 92.25 94 ARG A CA 1
ATOM 681 C C . ARG A 1 94 ? 2.696 -0.886 10.173 1.00 92.25 94 ARG A C 1
ATOM 683 O O . ARG A 1 94 ? 3.201 0.197 10.463 1.00 92.25 94 ARG A O 1
ATOM 690 N N . ALA A 1 95 ? 1.589 -1.338 10.758 1.00 90.25 95 ALA A N 1
ATOM 691 C CA . ALA A 1 95 ? 0.842 -0.557 11.738 1.00 90.25 95 ALA A CA 1
ATOM 692 C C . ALA A 1 95 ? 1.705 -0.128 12.936 1.00 90.25 95 ALA A C 1
ATOM 694 O O . ALA A 1 95 ? 1.598 1.011 13.390 1.00 90.25 95 ALA A O 1
ATOM 695 N N . ASP A 1 96 ? 2.591 -1.004 13.416 1.00 88.75 96 ASP A N 1
ATOM 696 C CA . ASP A 1 96 ? 3.493 -0.673 14.522 1.00 88.75 96 ASP A CA 1
ATOM 697 C C . ASP A 1 96 ? 4.442 0.477 14.157 1.00 88.75 96 ASP A C 1
ATOM 699 O O . ASP A 1 96 ? 4.505 1.481 14.859 1.00 88.75 96 ASP A O 1
ATOM 703 N N . PHE A 1 97 ? 5.084 0.405 12.990 1.00 88.06 97 PHE A N 1
ATOM 704 C CA . PHE A 1 97 ? 5.971 1.464 12.510 1.00 88.06 97 PHE A CA 1
ATOM 705 C C . PHE A 1 97 ? 5.231 2.789 12.256 1.00 88.06 97 PHE A C 1
ATOM 707 O O . PHE A 1 97 ? 5.724 3.860 12.610 1.00 88.06 97 PHE A O 1
ATOM 714 N N . THR A 1 98 ? 4.042 2.739 11.647 1.00 88.44 98 THR A N 1
ATOM 715 C CA . THR A 1 98 ? 3.298 3.946 11.261 1.00 88.44 98 THR A CA 1
ATOM 716 C C . THR A 1 98 ? 2.700 4.676 12.462 1.00 88.44 98 THR A C 1
ATOM 718 O O . THR A 1 98 ? 2.778 5.907 12.537 1.00 88.44 98 THR A O 1
ATOM 721 N N . PHE A 1 99 ? 2.105 3.951 13.412 1.00 88.56 99 PHE A N 1
ATOM 722 C CA . PHE A 1 99 ? 1.421 4.555 14.557 1.00 88.56 99 PHE A CA 1
ATOM 723 C C . PHE A 1 99 ? 2.291 4.594 15.820 1.00 88.56 99 PHE A C 1
ATOM 725 O O . PHE A 1 99 ? 2.175 5.541 16.604 1.00 88.56 99 PHE A O 1
ATOM 732 N N . GLY A 1 100 ? 3.184 3.627 16.023 1.00 84.00 100 GLY A N 1
ATOM 733 C CA . GLY A 1 100 ? 3.876 3.411 17.294 1.00 84.00 100 GLY A CA 1
ATOM 734 C C . GLY A 1 100 ? 2.885 3.227 18.447 1.00 84.00 100 GLY A C 1
ATOM 735 O O . GLY A 1 100 ? 1.820 2.632 18.283 1.00 84.00 100 GLY A O 1
ATOM 736 N N . GLU A 1 101 ? 3.188 3.844 19.590 1.00 76.62 101 GLU A N 1
ATOM 737 C CA . GLU A 1 101 ? 2.349 3.841 20.804 1.00 76.62 101 GLU A CA 1
ATOM 738 C C . GLU A 1 101 ? 1.124 4.779 20.728 1.00 76.62 101 GLU A C 1
ATOM 740 O O . GLU A 1 101 ? 0.460 5.054 21.731 1.00 76.62 101 GLU A O 1
ATOM 745 N N . ARG A 1 102 ? 0.816 5.349 19.555 1.00 77.25 102 ARG A N 1
ATOM 746 C CA . ARG A 1 102 ? -0.324 6.265 19.406 1.00 77.25 102 ARG A CA 1
ATOM 747 C C . ARG A 1 102 ? -1.644 5.500 19.478 1.00 77.25 102 ARG A C 1
ATOM 749 O O . ARG A 1 102 ? -1.804 4.441 18.875 1.00 77.25 102 ARG A O 1
ATOM 756 N N . ALA A 1 103 ? -2.645 6.123 20.105 1.00 71.81 103 ALA A N 1
ATOM 757 C CA . ALA A 1 103 ? -4.000 5.576 20.229 1.00 71.81 103 ALA A CA 1
ATOM 758 C C . ALA A 1 103 ? -4.637 5.175 18.879 1.00 71.81 103 ALA A C 1
ATOM 760 O O . ALA A 1 103 ? -5.444 4.248 18.832 1.00 71.81 103 ALA A O 1
ATOM 761 N N . GLY A 1 104 ? -4.228 5.821 17.780 1.00 83.19 104 GLY A N 1
ATOM 762 C CA . GLY A 1 104 ? -4.718 5.532 16.430 1.00 83.19 104 GLY A CA 1
ATOM 763 C C . GLY A 1 104 ? -4.432 4.109 15.938 1.00 83.19 104 GLY A C 1
ATOM 764 O O . GLY A 1 104 ? -5.182 3.616 15.101 1.00 83.19 104 GLY A O 1
ATOM 765 N N . ARG A 1 105 ? -3.423 3.404 16.484 1.00 88.69 105 ARG A N 1
ATOM 766 C CA . ARG A 1 105 ? -3.109 2.023 16.071 1.00 88.69 105 ARG A CA 1
ATOM 767 C C . ARG A 1 105 ? -4.269 1.074 16.337 1.00 88.69 105 ARG A C 1
ATOM 769 O O . ARG A 1 105 ? -4.654 0.307 15.462 1.00 88.69 105 ARG A O 1
ATOM 776 N N . ALA A 1 106 ? -4.815 1.115 17.552 1.00 88.56 106 ALA A N 1
ATOM 777 C CA . ALA A 1 106 ? -5.889 0.213 17.940 1.00 88.56 106 ALA A CA 1
ATOM 778 C C . ALA A 1 106 ? -7.142 0.474 17.100 1.00 88.56 106 ALA A C 1
ATOM 780 O O . ALA A 1 106 ? -7.741 -0.480 16.615 1.00 88.56 106 ALA A O 1
ATOM 781 N N . GLU A 1 107 ? -7.490 1.746 16.873 1.00 88.75 107 GLU A N 1
ATOM 782 C CA . GLU A 1 107 ? -8.593 2.109 15.982 1.00 88.75 107 GLU A CA 1
ATOM 783 C C . GLU A 1 107 ? -8.346 1.575 14.567 1.00 88.75 107 GLU A C 1
ATOM 785 O O . GLU A 1 107 ? -9.193 0.857 14.039 1.00 88.75 107 GLU A O 1
ATOM 790 N N . PHE A 1 108 ? -7.168 1.823 13.991 1.00 91.94 108 PHE A N 1
ATOM 791 C CA . PHE A 1 108 ? -6.805 1.320 12.670 1.00 91.94 108 PHE A CA 1
ATOM 792 C C . PHE A 1 108 ? -6.922 -0.206 12.568 1.00 91.94 108 PHE A C 1
ATOM 794 O O . PHE A 1 108 ? -7.594 -0.703 11.664 1.00 91.94 108 PHE A O 1
ATOM 801 N N . CYS A 1 109 ? -6.345 -0.961 13.509 1.00 92.19 109 CYS A N 1
ATOM 802 C CA . CYS A 1 109 ? -6.386 -2.424 13.475 1.00 92.19 109 CYS A CA 1
ATOM 803 C C . CYS A 1 109 ? -7.824 -2.974 13.509 1.00 92.19 109 CYS A C 1
ATOM 805 O O . CYS A 1 109 ? -8.081 -4.018 12.913 1.00 92.19 109 CYS A O 1
ATOM 807 N N . THR A 1 110 ? -8.784 -2.282 14.141 1.00 91.75 110 THR A N 1
ATOM 808 C CA . THR A 1 110 ? -10.207 -2.684 14.103 1.00 91.75 110 THR A CA 1
ATOM 809 C C . THR A 1 110 ? -10.902 -2.420 12.767 1.00 91.75 110 THR A C 1
ATOM 811 O O . THR A 1 110 ? -11.963 -2.983 12.512 1.00 91.75 110 THR A O 1
ATOM 814 N N . THR A 1 111 ? -10.325 -1.581 11.901 1.00 91.19 111 THR A N 1
ATOM 815 C CA . THR A 1 111 ? -10.870 -1.316 10.556 1.00 91.19 111 THR A CA 1
ATOM 816 C C . THR A 1 111 ? -10.504 -2.407 9.552 1.00 91.19 111 THR A C 1
ATOM 818 O O . THR A 1 111 ? -11.107 -2.488 8.482 1.00 91.19 111 THR A O 1
ATOM 821 N N . LEU A 1 112 ? -9.523 -3.246 9.891 1.00 93.38 112 LEU A N 1
ATOM 822 C CA . LEU A 1 112 ? -9.065 -4.336 9.045 1.00 93.38 112 LEU A CA 1
ATOM 823 C C . LEU A 1 112 ? -9.958 -5.579 9.211 1.00 93.38 112 LEU A C 1
ATOM 825 O O . LEU A 1 112 ? -10.493 -5.814 10.297 1.00 93.38 112 LEU A O 1
ATOM 829 N N . PRO A 1 113 ? -10.089 -6.422 8.168 1.00 93.50 113 PRO A N 1
ATOM 830 C CA . PRO A 1 113 ? -10.697 -7.744 8.307 1.00 93.50 113 PRO A CA 1
ATOM 831 C C . PRO A 1 113 ? -10.023 -8.570 9.412 1.00 93.50 113 PRO A C 1
ATOM 833 O O . PRO A 1 113 ? -8.832 -8.399 9.671 1.00 93.50 113 PRO A O 1
ATOM 836 N N . THR A 1 114 ? -10.770 -9.487 10.035 1.00 91.56 114 THR A N 1
ATOM 837 C CA . THR A 1 114 ? -10.359 -10.223 11.247 1.00 91.56 114 THR A CA 1
ATOM 838 C C . THR A 1 114 ? -8.952 -10.817 11.164 1.00 91.56 114 THR A C 1
ATOM 840 O O . THR A 1 114 ? -8.159 -10.611 12.083 1.00 91.56 114 THR A O 1
ATOM 843 N N . ASP A 1 115 ? -8.617 -11.476 10.054 1.00 89.88 115 ASP A N 1
ATOM 844 C CA . ASP A 1 115 ? -7.312 -12.122 9.874 1.00 89.88 115 ASP A CA 1
ATOM 845 C C . ASP A 1 115 ? -6.155 -11.105 9.896 1.00 89.88 115 ASP A C 1
ATOM 847 O O . ASP A 1 115 ? -5.118 -11.336 10.517 1.00 89.88 115 ASP A O 1
ATOM 851 N N . PHE A 1 116 ? -6.352 -9.931 9.291 1.00 94.69 116 PHE A N 1
ATOM 852 C CA . PHE A 1 116 ? -5.357 -8.856 9.264 1.00 94.69 116 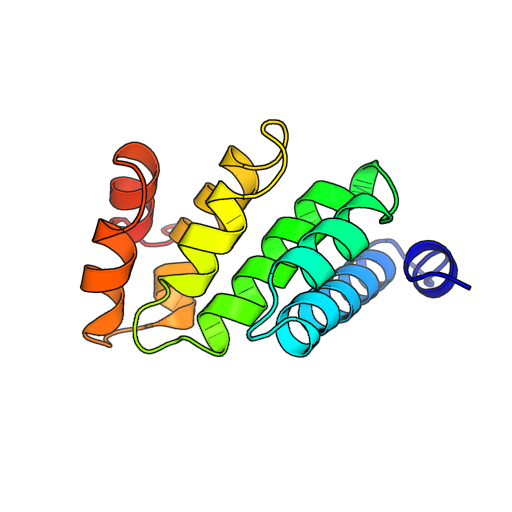PHE A CA 1
ATOM 853 C C . PHE A 1 116 ? -5.348 -8.031 10.553 1.00 94.69 116 PHE A C 1
ATOM 855 O O . PHE A 1 116 ? -4.305 -7.512 10.939 1.00 94.69 116 PHE A O 1
ATOM 862 N N . SER A 1 117 ? -6.481 -7.930 11.250 1.00 92.94 117 SER A N 1
ATOM 863 C CA . SER A 1 117 ? -6.567 -7.285 12.563 1.00 92.94 117 SER A CA 1
ATOM 864 C C . SER A 1 117 ? -5.684 -8.005 13.586 1.00 92.94 117 SER A C 1
ATOM 866 O O . SER A 1 117 ? -4.890 -7.367 14.276 1.00 92.94 117 SER A O 1
ATOM 868 N N . ALA A 1 118 ? -5.737 -9.343 13.617 1.00 90.56 118 ALA A N 1
ATOM 869 C CA . ALA A 1 118 ? -4.862 -10.151 14.466 1.00 90.56 118 ALA A CA 1
ATOM 870 C C . ALA A 1 118 ? -3.377 -9.913 14.144 1.00 90.56 118 ALA A C 1
ATOM 872 O O . ALA A 1 118 ? -2.571 -9.703 15.050 1.00 90.56 118 ALA A O 1
ATOM 873 N N . LEU A 1 119 ? -3.037 -9.867 12.854 1.00 91.25 119 LEU A N 1
ATOM 874 C CA . LEU A 1 119 ? -1.685 -9.568 12.380 1.00 91.25 119 LEU A CA 1
ATOM 875 C C . LEU A 1 119 ? -1.217 -8.157 12.795 1.00 91.25 119 LEU A C 1
ATOM 877 O O . LEU A 1 119 ? -0.079 -7.969 13.209 1.00 91.25 119 LEU A O 1
ATOM 881 N N . CYS A 1 120 ? -2.117 -7.174 12.740 1.00 91.06 120 CYS A N 1
ATOM 882 C CA . CYS A 1 120 ? -1.871 -5.777 13.104 1.00 91.06 120 CYS A CA 1
ATOM 883 C C . CYS A 1 120 ? -1.546 -5.601 14.598 1.00 91.06 120 CYS A C 1
ATOM 885 O O . CYS A 1 120 ? -0.691 -4.789 14.974 1.00 91.06 120 CYS A O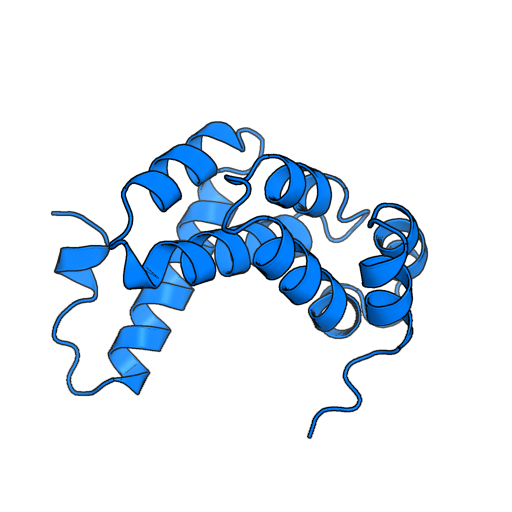 1
ATOM 887 N N . TYR A 1 121 ? -2.197 -6.384 15.465 1.00 88.12 121 TYR A N 1
ATOM 888 C CA . TYR A 1 121 ? -1.918 -6.387 16.904 1.00 88.12 121 TYR A CA 1
ATOM 889 C C . TYR A 1 121 ? -0.678 -7.188 17.287 1.00 88.12 121 TYR A C 1
ATOM 891 O O . TYR A 1 121 ? -0.032 -6.827 18.267 1.00 88.12 121 TYR A O 1
ATOM 899 N N . ALA A 1 122 ? -0.337 -8.236 16.533 1.00 82.19 122 ALA A N 1
ATOM 900 C CA . ALA A 1 122 ? 0.827 -9.068 16.826 1.00 82.19 122 ALA A CA 1
ATOM 901 C C . ALA A 1 122 ? 2.145 -8.272 16.788 1.00 82.19 122 ALA A C 1
ATOM 903 O O . ALA A 1 122 ? 3.069 -8.611 17.519 1.00 82.19 122 ALA A O 1
ATOM 904 N N . GLY A 1 123 ? 2.206 -7.188 15.999 1.00 62.50 123 GLY A N 1
ATOM 905 C CA . GLY A 1 123 ? 3.466 -6.499 15.711 1.00 62.50 123 GLY A CA 1
ATOM 906 C C . GLY A 1 123 ? 4.385 -7.378 14.854 1.00 62.50 123 GLY A C 1
ATOM 907 O O . GLY A 1 123 ? 4.218 -8.596 14.782 1.00 62.50 123 GLY A O 1
ATOM 908 N N . ASP A 1 124 ? 5.339 -6.772 14.150 1.00 54.94 124 ASP A N 1
ATOM 909 C CA . ASP A 1 124 ? 6.359 -7.554 13.449 1.00 54.94 124 ASP A CA 1
ATOM 910 C C . ASP A 1 124 ? 7.360 -8.112 14.484 1.00 54.94 124 ASP A C 1
ATOM 912 O O . ASP A 1 124 ? 8.367 -7.482 14.794 1.00 54.94 124 ASP A O 1
ATOM 916 N N . ASP A 1 125 ? 7.128 -9.334 14.972 1.00 43.97 125 ASP A N 1
ATOM 917 C CA . ASP A 1 125 ? 8.180 -10.225 15.501 1.00 43.97 125 ASP A CA 1
ATOM 918 C C . ASP A 1 125 ? 9.052 -10.754 14.334 1.00 43.97 125 ASP A C 1
ATOM 920 O O . ASP A 1 125 ? 9.270 -11.957 14.170 1.00 43.97 125 ASP A O 1
ATOM 924 N N . VAL A 1 126 ? 9.515 -9.866 13.449 1.00 43.41 126 VAL A N 1
ATOM 925 C CA . VAL A 1 126 ? 10.337 -10.226 12.286 1.00 43.41 126 VAL A CA 1
ATOM 926 C C . VAL A 1 126 ? 11.616 -9.393 12.301 1.00 43.41 126 VAL A C 1
ATOM 928 O O . VAL A 1 126 ? 11.616 -8.215 11.945 1.00 43.41 126 VAL A O 1
ATOM 931 N N . GLN A 1 127 ? 12.687 -10.047 12.768 1.00 34.88 127 GLN A N 1
ATOM 932 C CA . GLN A 1 127 ? 14.093 -9.639 12.643 1.00 34.88 127 GLN A CA 1
ATOM 933 C C . GLN A 1 127 ? 14.540 -9.544 11.183 1.00 34.88 127 GLN A C 1
ATOM 935 O O . GLN A 1 127 ? 14.137 -10.423 10.385 1.00 34.88 127 GLN A O 1
#

=== Feature glossary ===
Legend for the data blocks above and below:

— What the protein is —

Sequence gives the chain of amino acids in standard one-letter code (A=alanine, C=cysteine, …, Y=tyrosine), read N→C. It is the only feature that is directly encoded by the gene; all structural features are derived from the folded form of this sequence.

The annotation block draws on four external resources. InterPro: which protein families and domains the sequence belongs to. GO: standardized terms for what the protein does, what process it participates in, and where in the cell it acts. CATH: which structural fold it has in the CATH hierarchy. Organism: the species of origin.

— Where its atoms are —

Atomic coordinates in PDBx/mmCIF format — the same representation the Protein Data Bank distributes. Each line of the _atom_site loop places one backbone atom in Cartesian space (units: ångströms, origin: arbitrary).

Six rendered views show the 3D structure from the faces of a cube — i.e. along ±x, ±y, ±z. Rendering representation is drawn randomly per protein from cartoon (secondary-structure ribbons), sticks (backbone bonds), or molecular surface; coloring is either N→C rainbow (blue at the N-terminus through red at the C-terminus) or one color per chain.

— Local backbone conformation —

DSSP 8-state secondary structure assigns each residue one of H (α-helix), G (3₁₀-helix), I (π-helix), E (extended β-strand), B (isolated β-bridge), T (hydrogen-bonded turn), S (bend), or '-' (coil). The assignment is computed from backbone hydrogen-bond geometry via the Kabsch–Sander algorithm.

P-SEA three-state annotation labels each residue as helix, strand, or coil based purely on the geometry of the Cα trace. It serves as a fallback when the full backbone (and thus DSSP) is unavailable.

φ (phi) and ψ (psi) are the two rotatable backbone dihedrals per residue: φ is the C(i-1)–N–Cα–C torsion, ψ is the N–Cα–C–N(i+1) torsion, both in degrees on (−180°, 180°]. α-helical residues cluster near (−60°, −45°); β-strand residues near (−120°, +130°). A Ramachandran plot is simply a scatter of (φ, ψ) for every residue.

— Global shape and packing —

Radius of gyration (Rg) is the root-mean-square distance of Cα atoms from their centroid — a single number for overall size and compactness. A globular domain of N residues has Rg ≈ 2.2·N^0.38 Å; an extended or disordered chain has a much larger Rg. The Cα contact count is the number of residue pairs whose Cα atoms are within 8 Å and are more than four positions apart in sequence — a standard proxy for tertiary packing density. The bounding box is the smallest axis-aligned box enclosing all Cα atoms.

Accessible surface area quantifies burial. A residue with SASA near zero is packed into the hydrophobic core; one with SASA >100 Å² sits on the surface. Computed here via the Shrake–Rupley numerical algorithm with a 1.4 Å probe.

The contact map is a binary N×N matrix image: pixel (i, j) is dark where Cα_i and Cα_j are within 8 Å and |i−j|>4. Because the |i−j|>4 filter removes local helical contacts, off-diagonal stripes parallel to the main diagonal indicate parallel β-sheets; stripes perpendicular to it indicate antiparallel β-sheets. The Ramachandran plot scatters every residue's (φ, ψ) pair against the sterically allowed regions. The PAE heatmap renders the predicted-aligned-error matrix.

— Structural neighborhood —

A 3Di character summarizes, for each residue, the relative orientation of the Cα frame of its nearest spatial neighbor. Because it encodes fold topology rather than chemistry, 3Di alignments detect remote structural similarity that sequence alignment misses.

Structural nearest neighbors (via Foldseek easy-search vs the PDB). Reported per hit: target PDB id, E-value, and alignment TM-score. A TM-score above ~0.5 is the conventional threshold for 'same fold'.

— Confidence and disorder —

For AlphaFold models, the B-factor field carries pLDDT — the model's own estimate of local accuracy on a 0–100 scale. Regions with pLDDT<50 should be treated as essentially unmodeled; they often correspond to intrinsically disordered segments.

B-factor (Debye–Waller factor) reflects atomic displacement in the crystal lattice. It is an experimental observable (units Å²), not a prediction; low values mean the atom is pinned down, high values mean it moves or is heterogeneous across the crystal.

Predicted Aligned Error (PAE) is an AlphaFold confidence matrix: entry (i, j) is the expected error in the position of residue j, in ångströms, when the prediction is superimposed on the true structure at residue i. Low PAE within a block of residues means that block is internally rigid and well-predicted; high PAE between two blocks means their relative placement is uncertain even if each block individually is confident.